Protein AF-A0A087UVE9-F1 (afdb_monomer_lite)

Structure (mmCIF, N/CA/C/O backbone):
data_AF-A0A087UVE9-F1
#
_entry.id   AF-A0A087UVE9-F1
#
loop_
_atom_site.group_PDB
_atom_site.id
_atom_site.type_symbol
_atom_site.label_atom_id
_atom_site.label_alt_id
_atom_site.label_comp_id
_atom_site.label_asym_id
_atom_site.label_entity_id
_atom_site.label_seq_id
_atom_site.pdbx_PDB_ins_code
_atom_site.Cartn_x
_atom_site.Cartn_y
_atom_site.Cartn_z
_atom_site.occupancy
_atom_site.B_iso_or_equiv
_atom_site.auth_seq_id
_atom_site.auth_comp_id
_atom_site.auth_asym_id
_atom_site.auth_atom_id
_atom_site.pdbx_PDB_model_num
ATOM 1 N N . MET A 1 1 ? -13.394 -6.114 27.753 1.00 53.91 1 MET A N 1
ATOM 2 C CA . MET A 1 1 ? -14.578 -5.899 28.621 1.00 53.91 1 MET A CA 1
ATOM 3 C C . MET A 1 1 ? -14.585 -4.531 29.337 1.00 53.91 1 MET A C 1
ATOM 5 O O . MET A 1 1 ? -15.099 -4.439 30.438 1.00 53.91 1 MET A O 1
ATOM 9 N N . ARG A 1 2 ? -14.074 -3.440 28.730 1.00 60.16 2 ARG A N 1
ATOM 10 C CA . ARG A 1 2 ? -14.243 -2.059 29.255 1.00 60.16 2 ARG A CA 1
ATOM 1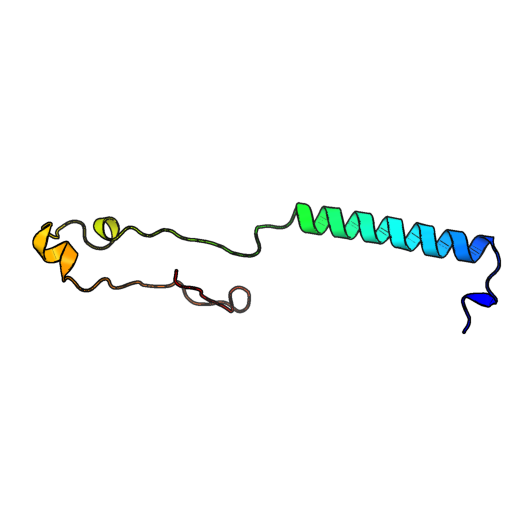1 C C . ARG A 1 2 ? -15.111 -1.157 28.371 1.00 60.16 2 ARG A C 1
ATOM 13 O O . ARG A 1 2 ? -15.622 -0.157 28.850 1.00 60.16 2 ARG A O 1
ATOM 20 N N . LEU A 1 3 ? -15.340 -1.552 27.115 1.00 59.03 3 LEU A N 1
ATOM 21 C CA . LEU A 1 3 ? -16.170 -0.802 26.167 1.00 59.03 3 LEU A CA 1
ATOM 22 C C . LEU A 1 3 ? -17.637 -0.674 26.629 1.00 59.03 3 LEU A C 1
ATOM 24 O O . LEU A 1 3 ? -18.278 0.324 26.342 1.00 59.03 3 LEU A O 1
ATOM 28 N N . TYR A 1 4 ? -18.139 -1.663 27.380 1.00 60.22 4 TYR A N 1
ATOM 29 C CA . TYR A 1 4 ? -19.507 -1.688 27.916 1.00 60.22 4 TYR A CA 1
ATOM 30 C C . TYR A 1 4 ? -19.715 -0.806 29.156 1.00 60.22 4 TYR A C 1
ATOM 32 O O . TYR A 1 4 ? -20.853 -0.536 29.522 1.00 60.22 4 TYR A O 1
ATOM 40 N N . THR A 1 5 ? -18.637 -0.363 29.806 1.00 68.56 5 THR A N 1
ATOM 41 C CA . THR A 1 5 ? -18.698 0.472 31.019 1.00 68.56 5 THR A CA 1
ATOM 42 C C . THR A 1 5 ? -18.492 1.957 30.705 1.00 68.56 5 THR A C 1
ATOM 44 O O . THR A 1 5 ? -18.662 2.798 31.580 1.00 68.56 5 THR A O 1
ATOM 47 N N . MET A 1 6 ? -18.134 2.297 29.462 1.00 73.25 6 MET A N 1
ATOM 48 C CA . MET A 1 6 ? -17.865 3.678 29.066 1.00 73.25 6 MET A CA 1
ATOM 49 C C . MET A 1 6 ? -19.158 4.477 28.914 1.00 73.25 6 MET A C 1
ATOM 51 O O . MET A 1 6 ? -20.181 3.979 28.436 1.00 73.25 6 MET A O 1
ATOM 55 N N . HIS A 1 7 ? -19.111 5.743 29.317 1.00 80.38 7 HIS A N 1
ATOM 56 C CA . HIS A 1 7 ? -20.269 6.623 29.234 1.00 80.38 7 HIS A CA 1
ATOM 57 C C . HIS A 1 7 ? -20.600 6.930 27.763 1.00 80.38 7 HIS A C 1
ATOM 59 O O . HIS A 1 7 ? -19.716 6.939 26.904 1.00 80.38 7 HIS A O 1
ATOM 65 N N . LYS A 1 8 ? -21.865 7.252 27.451 1.00 80.62 8 LYS A N 1
ATOM 66 C CA . LYS A 1 8 ? -22.328 7.482 26.063 1.00 80.62 8 LYS A CA 1
ATOM 67 C C . LYS A 1 8 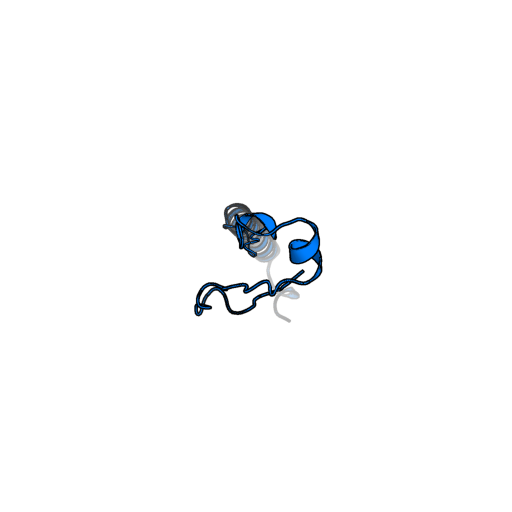? -21.454 8.491 25.293 1.00 80.62 8 LYS A C 1
ATOM 69 O O . LYS A 1 8 ? -21.288 8.360 24.085 1.00 80.62 8 LYS A O 1
ATOM 74 N N . ARG A 1 9 ? -20.866 9.474 25.991 1.00 84.06 9 ARG A N 1
ATOM 75 C CA . ARG A 1 9 ? -19.953 10.484 25.419 1.00 84.06 9 ARG A CA 1
ATOM 76 C C . ARG A 1 9 ? -18.592 9.909 25.012 1.00 84.06 9 ARG A C 1
ATOM 78 O O . ARG A 1 9 ? -18.090 10.257 23.950 1.00 84.06 9 ARG A O 1
ATOM 85 N N . GLU A 1 10 ? -18.014 9.033 25.826 1.00 85.06 10 GLU A N 1
ATOM 86 C CA . GLU A 1 10 ? -16.707 8.417 25.561 1.00 85.06 10 GLU A CA 1
ATOM 87 C C . GLU A 1 10 ? -16.789 7.464 24.368 1.00 85.06 10 GLU A C 1
ATOM 89 O O . GLU A 1 10 ? -15.922 7.476 23.498 1.00 85.06 10 GLU A O 1
ATOM 94 N N . PHE A 1 11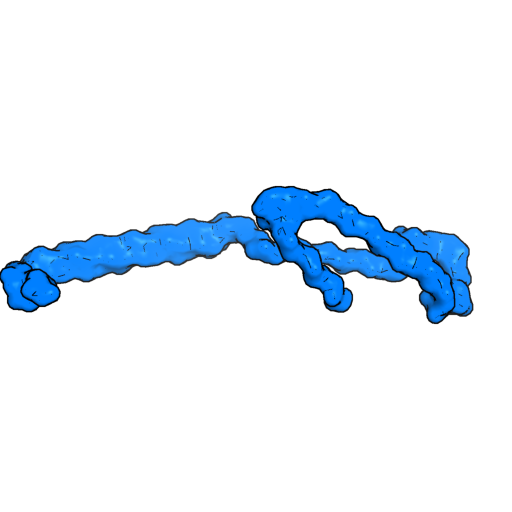 ? -17.887 6.712 24.270 1.00 85.00 11 PHE A N 1
ATOM 95 C CA . PHE A 1 11 ? -18.148 5.826 23.139 1.00 85.00 11 PHE A CA 1
ATOM 96 C C . PHE A 1 11 ? -18.179 6.582 21.800 1.00 85.00 11 PHE A C 1
ATOM 98 O O . PHE A 1 11 ? -17.521 6.178 20.842 1.00 85.00 11 PHE A O 1
ATOM 105 N N . VAL A 1 12 ? -18.895 7.711 21.746 1.00 89.56 12 VAL A N 1
ATOM 106 C CA . VAL A 1 12 ? -18.980 8.549 20.537 1.00 89.56 12 VAL A CA 1
ATOM 107 C C . VAL A 1 12 ? -17.621 9.154 20.182 1.00 89.56 12 VAL A C 1
ATOM 109 O O . VAL A 1 12 ? -17.272 9.221 19.005 1.00 89.56 12 VAL A O 1
ATOM 112 N N . LEU A 1 13 ? -16.838 9.567 21.180 1.00 90.06 13 LEU A N 1
ATOM 113 C CA . LEU A 1 13 ? -15.528 10.179 20.959 1.00 90.06 13 LEU A CA 1
ATOM 114 C C . LEU A 1 13 ? -14.538 9.177 20.354 1.00 90.06 13 LEU A C 1
ATOM 116 O O . LEU A 1 13 ? -13.870 9.506 19.377 1.00 90.06 13 LEU A O 1
ATOM 120 N N . VAL A 1 14 ? -14.499 7.944 20.864 1.00 89.38 14 VAL A N 1
ATOM 121 C CA . VAL A 1 14 ? -13.641 6.879 20.316 1.00 89.38 14 VAL A CA 1
ATOM 122 C C . VAL A 1 14 ? -14.049 6.520 18.887 1.00 89.38 14 VAL A C 1
ATOM 124 O O . VAL A 1 14 ? -13.186 6.394 18.020 1.00 89.38 14 VAL A O 1
ATOM 127 N N . PHE A 1 15 ? -15.352 6.416 18.613 1.00 89.88 15 PHE A N 1
ATOM 128 C CA . PHE A 1 15 ? -15.845 6.163 17.258 1.00 89.88 15 PHE A CA 1
ATOM 129 C C . PHE A 1 15 ? -15.495 7.296 16.287 1.00 89.88 15 PHE A C 1
ATOM 131 O O . PHE A 1 15 ? -15.029 7.040 15.179 1.00 89.88 15 PHE A O 1
ATOM 138 N N . SER A 1 16 ? -15.674 8.548 16.708 1.00 92.94 16 SER A N 1
ATOM 139 C CA . SER A 1 16 ? -15.313 9.724 15.912 1.00 92.94 16 SER A CA 1
ATOM 140 C C . SER A 1 16 ? -13.810 9.775 15.627 1.00 92.94 16 SER A C 1
ATOM 142 O O . SER A 1 16 ? -13.403 9.937 14.477 1.00 92.94 16 SER A O 1
ATOM 144 N N . ALA A 1 17 ? -12.977 9.548 16.647 1.00 94.38 17 ALA A N 1
ATOM 145 C CA . ALA A 1 17 ? -11.526 9.495 16.497 1.00 94.38 17 ALA A CA 1
ATOM 146 C C . ALA A 1 17 ? -11.093 8.380 15.535 1.00 94.38 17 ALA A C 1
ATOM 148 O O . ALA A 1 17 ? -10.248 8.610 14.672 1.00 94.38 17 ALA A O 1
ATOM 149 N N . PHE A 1 18 ? -11.715 7.201 15.623 1.00 94.56 18 PHE A N 1
ATOM 150 C CA . PHE A 1 18 ? -11.454 6.097 14.704 1.00 94.56 18 PHE A CA 1
ATOM 151 C C . PHE A 1 18 ? -11.755 6.479 13.251 1.00 94.56 18 PHE A C 1
ATOM 153 O O . PHE A 1 18 ? -10.902 6.294 12.385 1.00 94.56 18 PHE A O 1
ATOM 160 N N . PHE A 1 19 ? -12.927 7.060 12.979 1.00 95.31 19 PHE A N 1
ATOM 161 C CA . PHE A 1 19 ? -13.281 7.492 11.624 1.00 95.31 19 PHE A CA 1
ATOM 162 C C . PHE A 1 19 ? -12.388 8.626 11.112 1.00 95.31 19 PHE A C 1
ATOM 164 O O . PHE A 1 19 ? -12.009 8.611 9.941 1.00 95.31 19 PHE A O 1
ATOM 171 N N . ALA A 1 20 ? -12.006 9.570 11.975 1.00 96.00 20 ALA A N 1
ATOM 172 C CA . ALA A 1 20 ? -11.082 10.642 11.618 1.00 96.00 20 ALA A CA 1
ATOM 173 C C . ALA A 1 20 ? -9.705 10.087 11.220 1.00 96.00 20 ALA A C 1
ATOM 175 O O . ALA A 1 20 ? -9.186 10.431 10.158 1.00 96.00 20 ALA A O 1
ATOM 176 N N . SER A 1 21 ? -9.136 9.182 12.023 1.00 94.75 21 SER A N 1
ATOM 177 C CA . SER A 1 21 ? -7.863 8.528 11.702 1.00 94.75 21 SER A CA 1
ATOM 178 C C . SER A 1 21 ? -7.968 7.652 10.456 1.00 94.75 21 SER A C 1
ATOM 180 O O . SER A 1 21 ? -7.079 7.696 9.611 1.00 94.75 21 SER A O 1
ATOM 182 N N . PHE A 1 22 ? -9.056 6.895 10.304 1.00 95.12 22 PHE A N 1
ATOM 183 C CA . PHE A 1 22 ? -9.287 6.049 9.134 1.00 95.12 22 PHE A CA 1
ATOM 184 C C . PHE A 1 22 ? -9.361 6.864 7.840 1.00 95.12 22 PHE A C 1
ATOM 186 O O . PHE A 1 22 ? -8.709 6.514 6.857 1.00 95.12 22 PHE A O 1
ATOM 193 N N . GLY A 1 23 ? -10.085 7.988 7.853 1.00 94.25 23 GLY A N 1
ATOM 194 C CA . GLY A 1 23 ? -10.110 8.916 6.725 1.00 94.25 23 GLY A CA 1
ATOM 195 C C . GLY A 1 23 ? -8.708 9.415 6.376 1.00 94.25 23 GLY A C 1
ATOM 196 O O . GLY A 1 23 ? -8.315 9.394 5.213 1.00 94.25 23 GLY A O 1
ATOM 197 N N . LEU A 1 24 ? -7.916 9.781 7.384 1.00 93.50 24 LEU A N 1
ATOM 198 C CA . LEU A 1 24 ? -6.544 10.257 7.197 1.00 93.50 24 LEU A CA 1
ATOM 199 C C . LEU A 1 24 ? -5.632 9.183 6.574 1.00 93.50 24 LEU A C 1
ATOM 201 O O . LEU A 1 24 ? -4.891 9.478 5.637 1.00 93.50 24 LEU A O 1
ATOM 205 N N . PHE A 1 25 ? -5.741 7.927 7.019 1.00 93.19 25 PHE A N 1
ATOM 206 C CA . PHE A 1 25 ? -5.026 6.797 6.414 1.00 93.19 25 PHE A CA 1
ATOM 207 C C . PHE A 1 25 ? -5.430 6.550 4.957 1.00 93.19 25 PHE A C 1
ATOM 209 O O . PHE A 1 25 ? -4.559 6.282 4.130 1.00 93.19 25 PHE A O 1
ATOM 216 N N . LEU A 1 26 ? -6.718 6.676 4.623 1.00 93.12 26 LEU A N 1
ATOM 217 C CA . LEU A 1 26 ? -7.187 6.546 3.241 1.00 93.12 26 LEU A CA 1
ATOM 218 C C . LEU A 1 26 ? -6.590 7.624 2.333 1.00 93.12 26 LEU A C 1
ATOM 220 O O . LEU A 1 26 ? -6.122 7.304 1.241 1.00 93.12 26 LEU A O 1
ATOM 224 N N . PHE A 1 27 ? -6.558 8.881 2.783 1.00 92.69 27 PHE A N 1
ATOM 225 C CA . PHE A 1 27 ? -5.955 9.967 2.005 1.00 92.69 27 PHE A CA 1
ATOM 226 C C . PHE A 1 27 ? -4.458 9.754 1.779 1.00 92.69 27 PHE A C 1
ATOM 228 O O . PHE A 1 27 ? -3.979 9.951 0.665 1.00 92.69 27 PHE A O 1
ATOM 235 N N . ILE A 1 28 ? -3.728 9.304 2.803 1.00 91.19 28 ILE A N 1
ATOM 236 C CA . ILE A 1 28 ? -2.301 8.975 2.672 1.00 91.19 28 ILE A CA 1
ATOM 237 C C . ILE A 1 28 ? -2.099 7.815 1.690 1.00 91.19 28 ILE A C 1
ATOM 239 O O . ILE A 1 28 ? -1.220 7.889 0.835 1.00 91.19 28 ILE A O 1
ATOM 243 N N . GLY A 1 29 ? -2.920 6.765 1.778 1.00 88.12 29 GLY A N 1
ATOM 244 C CA . GLY A 1 29 ? -2.849 5.619 0.871 1.00 88.12 29 GLY A CA 1
ATOM 245 C C . GLY A 1 29 ? -3.129 5.991 -0.587 1.00 88.12 29 GLY A C 1
ATOM 246 O O . GLY A 1 29 ? -2.464 5.478 -1.481 1.00 88.12 29 GLY A O 1
ATOM 247 N N . LEU A 1 30 ? -4.062 6.918 -0.828 1.00 87.50 30 LEU A N 1
ATOM 248 C CA . LEU A 1 30 ? -4.390 7.398 -2.173 1.00 87.50 30 LEU A CA 1
ATOM 249 C C . LEU A 1 30 ? -3.323 8.343 -2.745 1.00 87.50 30 LEU A C 1
ATOM 251 O O . LEU A 1 30 ? -3.072 8.325 -3.946 1.00 87.50 30 LEU A O 1
ATOM 255 N N . ALA A 1 31 ? -2.703 9.167 -1.898 1.00 90.06 31 ALA A N 1
ATOM 256 C CA . ALA A 1 31 ? -1.620 10.065 -2.297 1.00 90.06 31 ALA A CA 1
ATOM 257 C C . ALA A 1 31 ? -0.265 9.348 -2.462 1.00 90.06 31 ALA A C 1
ATOM 259 O O . ALA A 1 31 ? 0.697 9.952 -2.939 1.00 90.06 31 ALA A O 1
ATOM 260 N N . GLY A 1 32 ? -0.166 8.084 -2.043 1.00 83.00 32 GLY A N 1
ATOM 261 C CA . GLY A 1 32 ? 1.052 7.292 -2.148 1.00 83.00 32 GLY A CA 1
ATOM 262 C C . GLY A 1 32 ? 1.411 6.941 -3.599 1.00 83.00 32 GLY A C 1
ATOM 263 O O . GLY A 1 32 ? 0.524 6.752 -4.433 1.00 83.00 32 GLY A O 1
ATOM 264 N N . PRO A 1 33 ? 2.712 6.819 -3.924 1.00 80.94 33 PRO A N 1
ATOM 265 C CA . PRO A 1 33 ? 3.144 6.296 -5.214 1.00 80.94 33 PRO A CA 1
ATOM 266 C C . PRO A 1 33 ? 2.673 4.840 -5.399 1.00 80.94 33 PRO A C 1
ATOM 268 O O . PRO A 1 33 ? 2.471 4.123 -4.415 1.00 80.94 33 PRO A O 1
ATOM 271 N N . PRO A 1 34 ? 2.505 4.378 -6.650 1.00 78.88 34 PRO A N 1
ATOM 272 C CA . PRO A 1 34 ? 2.021 3.031 -6.932 1.00 78.88 34 PRO A CA 1
ATOM 273 C C . PRO A 1 34 ? 2.927 1.960 -6.307 1.00 78.88 34 PRO A C 1
ATOM 275 O O . PRO A 1 34 ? 4.151 2.041 -6.382 1.00 78.88 34 PRO A O 1
ATOM 278 N N . ILE A 1 35 ? 2.305 0.931 -5.717 1.00 74.38 35 ILE A N 1
ATOM 279 C CA . ILE A 1 35 ? 2.995 -0.149 -4.985 1.00 74.38 35 ILE A CA 1
ATOM 280 C C . ILE A 1 35 ? 3.880 -0.994 -5.917 1.00 74.38 35 ILE A C 1
ATOM 282 O O . ILE A 1 35 ? 4.882 -1.563 -5.487 1.00 74.38 35 ILE A O 1
ATOM 286 N N . THR A 1 36 ? 3.538 -1.070 -7.204 1.00 79.19 36 THR A N 1
ATOM 287 C CA . THR A 1 36 ? 4.271 -1.863 -8.194 1.00 79.19 36 THR A CA 1
ATOM 288 C C . THR A 1 36 ? 4.716 -0.982 -9.350 1.00 79.19 36 THR A C 1
ATOM 290 O O . THR A 1 36 ? 3.921 -0.238 -9.921 1.00 79.19 36 THR A O 1
ATOM 293 N N . HIS A 1 37 ? 5.994 -1.087 -9.708 1.00 77.50 37 HIS A N 1
ATOM 294 C CA . HIS A 1 37 ? 6.559 -0.417 -10.869 1.00 77.50 37 HIS A CA 1
ATOM 295 C C . HIS A 1 37 ? 6.693 -1.417 -12.020 1.00 77.50 37 HIS A C 1
ATOM 297 O O . HIS A 1 37 ? 7.517 -2.331 -11.962 1.00 77.50 37 HIS A O 1
ATOM 303 N N . THR A 1 38 ? 5.888 -1.239 -13.065 1.00 78.12 38 THR A N 1
ATOM 304 C CA . THR A 1 38 ? 5.871 -2.126 -14.236 1.00 78.12 38 THR A CA 1
ATOM 305 C C . THR A 1 38 ? 6.668 -1.499 -15.372 1.00 78.12 38 THR A C 1
ATOM 307 O O . THR A 1 38 ? 6.396 -0.369 -15.768 1.00 78.12 38 THR A O 1
ATOM 310 N N . VAL A 1 39 ? 7.639 -2.233 -15.920 1.00 76.31 39 VAL A N 1
ATOM 311 C CA . VAL A 1 39 ? 8.415 -1.800 -17.091 1.00 76.31 39 VAL A CA 1
ATOM 312 C C . VAL A 1 39 ? 8.154 -2.766 -18.234 1.00 76.31 39 VAL A C 1
ATOM 314 O O . VAL A 1 39 ? 8.460 -3.950 -18.133 1.00 76.31 39 VAL A O 1
ATOM 317 N N . THR A 1 40 ? 7.600 -2.259 -19.331 1.00 77.75 40 THR A N 1
ATOM 318 C CA . THR A 1 40 ? 7.378 -3.035 -20.554 1.00 77.75 40 THR A CA 1
ATOM 319 C C . THR A 1 40 ? 8.569 -2.859 -21.486 1.00 77.75 40 THR A C 1
ATOM 321 O O . THR A 1 40 ? 8.829 -1.748 -21.956 1.00 77.75 40 THR A O 1
ATOM 324 N N . ILE A 1 41 ? 9.299 -3.940 -21.757 1.00 72.12 41 ILE A N 1
ATOM 325 C CA . ILE A 1 41 ? 10.452 -3.917 -22.661 1.00 72.12 41 ILE A CA 1
ATOM 326 C C . ILE A 1 41 ? 10.147 -4.797 -23.868 1.00 72.12 41 ILE A C 1
ATOM 328 O O . ILE A 1 41 ? 9.998 -6.009 -23.745 1.00 72.12 41 ILE A O 1
ATOM 332 N N . ASN A 1 42 ? 10.091 -4.181 -25.048 1.00 71.50 42 ASN A N 1
ATOM 333 C CA . ASN A 1 42 ? 9.900 -4.906 -26.298 1.00 71.50 42 ASN A CA 1
ATOM 334 C C . ASN A 1 42 ? 11.216 -5.549 -26.760 1.00 71.50 42 ASN A C 1
ATOM 336 O O . ASN A 1 42 ? 12.273 -4.915 -26.739 1.00 71.50 42 ASN A O 1
ATOM 340 N N . ALA A 1 43 ? 11.128 -6.781 -27.264 1.00 64.81 43 ALA A N 1
ATOM 341 C CA . ALA A 1 43 ? 12.232 -7.548 -27.851 1.00 64.81 43 ALA A CA 1
ATOM 342 C C . ALA A 1 43 ? 13.027 -6.775 -28.927 1.00 64.81 43 ALA A C 1
ATOM 344 O O . ALA A 1 43 ? 14.250 -6.900 -29.026 1.00 64.81 43 ALA A O 1
ATOM 345 N N . THR A 1 44 ? 12.343 -5.917 -29.686 1.00 65.62 44 THR A N 1
ATOM 346 C CA . THR A 1 44 ? 12.931 -5.048 -30.716 1.00 65.62 44 THR A CA 1
ATOM 347 C C . THR A 1 44 ? 13.864 -3.979 -30.143 1.00 65.62 44 THR A C 1
ATOM 349 O O . THR A 1 44 ? 14.883 -3.667 -30.754 1.00 65.62 44 THR A O 1
ATOM 352 N N . ASN A 1 45 ? 13.567 -3.459 -28.946 1.00 63.97 45 ASN A N 1
ATOM 353 C CA . ASN A 1 45 ? 14.400 -2.462 -28.268 1.00 63.97 45 ASN A CA 1
ATOM 354 C C . ASN A 1 45 ? 15.644 -3.083 -27.615 1.00 63.97 45 ASN A C 1
ATOM 356 O O . ASN A 1 45 ? 16.647 -2.398 -27.439 1.00 63.97 45 ASN A O 1
ATOM 360 N N . LEU A 1 46 ? 15.598 -4.374 -27.268 1.00 65.44 46 LEU A N 1
ATOM 361 C CA . LEU A 1 46 ? 16.736 -5.098 -26.689 1.00 65.44 46 LEU A CA 1
ATOM 362 C C . LEU A 1 46 ? 17.800 -5.444 -27.739 1.00 65.44 46 LEU A C 1
ATOM 364 O O . LEU A 1 46 ? 18.985 -5.505 -27.418 1.00 65.44 46 LEU A O 1
ATOM 368 N N . THR A 1 47 ? 17.391 -5.659 -28.993 1.00 63.53 47 THR A N 1
ATOM 369 C CA . THR A 1 47 ? 18.299 -6.022 -30.090 1.00 63.53 47 THR A CA 1
ATOM 370 C C . THR A 1 47 ? 17.910 -5.326 -31.405 1.00 63.53 47 THR A C 1
ATOM 372 O O . THR A 1 47 ? 17.277 -5.927 -32.270 1.00 63.53 47 THR A O 1
ATOM 375 N N . PRO A 1 48 ? 18.338 -4.069 -31.630 1.00 61.88 48 PRO A N 1
ATOM 376 C CA . PRO A 1 48 ? 17.917 -3.264 -32.786 1.00 61.88 48 PRO A CA 1
ATOM 377 C C . PRO A 1 48 ? 18.459 -3.744 -34.150 1.00 61.88 48 PRO A C 1
ATOM 379 O O . PRO A 1 48 ? 18.190 -3.118 -35.170 1.00 61.88 48 PRO A O 1
ATOM 382 N N . LYS A 1 49 ? 19.248 -4.828 -34.190 1.00 60.38 49 LYS A N 1
ATOM 383 C CA . LYS A 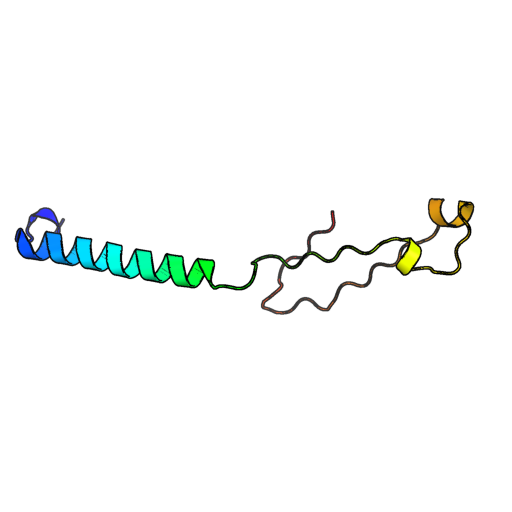1 49 ? 19.912 -5.354 -35.399 1.00 60.38 49 LYS A CA 1
ATOM 384 C C . LYS A 1 49 ? 19.472 -6.771 -35.798 1.00 60.38 49 LYS A C 1
ATOM 386 O O . LYS A 1 49 ? 20.094 -7.358 -36.679 1.00 60.38 49 LYS A O 1
ATOM 391 N N . LEU A 1 50 ? 18.457 -7.345 -35.149 1.00 61.84 50 LEU A N 1
ATOM 392 C CA . LEU A 1 50 ? 18.029 -8.721 -35.419 1.00 61.84 50 LEU A CA 1
ATOM 393 C C . LEU A 1 50 ? 17.007 -8.787 -36.569 1.00 61.84 50 LEU A C 1
ATOM 395 O O . LEU A 1 50 ? 15.991 -8.096 -36.544 1.00 61.84 50 LEU A O 1
ATOM 399 N N . ASN A 1 51 ? 17.250 -9.657 -37.555 1.00 65.69 51 ASN A N 1
ATOM 400 C CA . ASN A 1 51 ? 16.274 -9.976 -38.608 1.00 65.69 51 ASN A CA 1
ATOM 401 C C . ASN A 1 51 ? 15.039 -1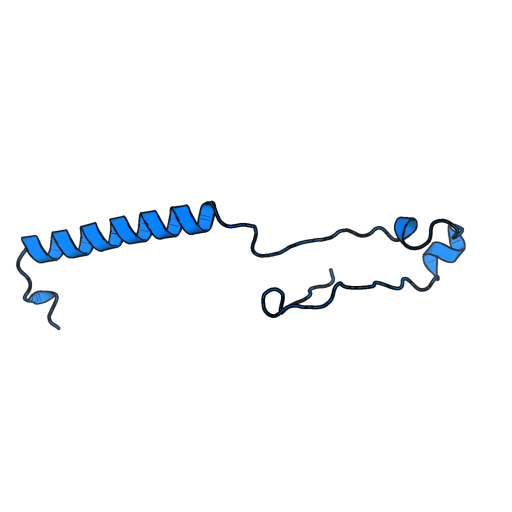0.697 -38.025 1.00 65.69 51 ASN A C 1
ATOM 403 O O . ASN A 1 51 ? 15.152 -11.390 -37.016 1.00 65.69 51 ASN A O 1
ATOM 407 N N . ASN A 1 52 ? 13.878 -10.623 -38.696 1.00 63.66 52 ASN A N 1
ATOM 408 C CA . ASN A 1 52 ? 12.623 -11.266 -38.251 1.00 63.66 52 ASN A CA 1
ATOM 409 C C . ASN A 1 52 ? 12.770 -12.767 -37.922 1.00 63.66 52 ASN A C 1
ATOM 411 O O . ASN A 1 52 ? 12.140 -13.260 -36.993 1.00 63.66 52 ASN A O 1
ATOM 415 N N . SER A 1 53 ? 13.634 -13.489 -38.641 1.00 63.72 53 SER A N 1
ATOM 416 C CA . SER A 1 53 ? 13.943 -14.902 -38.377 1.00 63.72 53 SER A CA 1
ATOM 417 C C . SER A 1 53 ? 14.799 -15.117 -37.125 1.00 63.72 53 SER A C 1
ATOM 419 O O . SER A 1 53 ? 14.627 -16.105 -36.423 1.00 63.72 53 SER A O 1
ATOM 421 N N . GLN A 1 54 ? 15.696 -14.184 -36.810 1.00 61.62 54 GLN A N 1
ATOM 422 C CA . GLN A 1 54 ? 16.525 -14.230 -35.605 1.00 61.62 54 GLN A CA 1
ATOM 423 C C . GLN A 1 54 ? 15.758 -13.732 -34.376 1.00 61.62 54 GLN A C 1
ATOM 425 O O . GLN A 1 54 ? 16.059 -14.158 -33.269 1.00 61.62 54 GLN A O 1
ATOM 430 N N . MET A 1 55 ? 14.735 -12.891 -34.550 1.00 63.88 55 MET A N 1
ATOM 431 C CA . MET A 1 55 ? 13.841 -12.456 -33.469 1.00 63.88 55 MET A CA 1
ATOM 432 C C . MET A 1 55 ? 13.019 -13.617 -32.891 1.00 63.88 55 MET A C 1
ATOM 434 O O . MET A 1 55 ? 12.655 -13.588 -31.724 1.00 63.88 55 MET A O 1
ATOM 438 N N . ALA A 1 56 ? 12.773 -14.669 -33.677 1.00 64.44 56 ALA A N 1
ATOM 439 C CA . ALA A 1 56 ? 12.064 -15.864 -33.224 1.00 64.44 56 ALA A CA 1
ATOM 440 C C . ALA A 1 56 ? 12.934 -16.836 -32.398 1.00 64.44 56 ALA A C 1
ATOM 442 O O . ALA A 1 56 ? 12.400 -17.732 -31.753 1.00 64.44 56 ALA A O 1
ATOM 443 N N . THR A 1 57 ? 14.266 -16.705 -32.433 1.00 67.06 57 THR A N 1
ATOM 444 C CA . THR A 1 57 ? 15.199 -17.705 -31.863 1.00 67.06 57 THR A CA 1
ATOM 445 C C . THR A 1 57 ? 16.326 -17.086 -31.025 1.00 67.06 57 THR A C 1
ATOM 447 O O . THR A 1 57 ? 17.039 -17.796 -30.320 1.00 67.06 57 THR A O 1
ATOM 450 N N . GLY A 1 58 ? 16.515 -15.768 -31.095 1.00 65.06 58 GLY A N 1
ATOM 451 C CA . GLY A 1 58 ? 17.614 -15.064 -30.448 1.00 65.06 58 GLY A CA 1
ATOM 452 C C . GLY A 1 58 ? 17.508 -15.039 -28.918 1.00 65.06 58 GLY A C 1
ATOM 453 O O . GLY A 1 58 ? 16.407 -15.067 -28.367 1.00 65.06 58 GLY A O 1
ATOM 454 N N . PRO A 1 59 ? 18.645 -14.954 -28.205 1.00 68.50 59 PRO A N 1
ATOM 455 C CA . PRO A 1 59 ? 18.643 -14.807 -26.757 1.00 68.50 59 PRO A CA 1
ATOM 456 C C . PRO A 1 59 ? 18.209 -13.390 -26.354 1.00 68.50 59 PRO A C 1
ATOM 458 O O . PRO A 1 59 ? 18.891 -12.407 -26.649 1.00 68.50 59 PRO A O 1
ATOM 461 N N . PHE A 1 60 ? 17.100 -13.285 -25.622 1.00 75.31 60 PHE A N 1
ATOM 462 C CA . PHE A 1 60 ? 16.660 -12.036 -25.001 1.00 75.31 60 PHE A CA 1
ATOM 463 C C . PHE A 1 60 ? 17.275 -11.901 -23.607 1.00 75.31 60 PHE A C 1
ATOM 465 O O . PHE A 1 60 ? 16.803 -12.496 -22.641 1.00 75.31 60 PHE A O 1
ATOM 472 N N . ILE A 1 61 ? 18.356 -11.126 -23.497 1.00 73.50 61 ILE A N 1
ATOM 473 C CA . ILE A 1 61 ? 19.002 -10.858 -22.207 1.00 73.50 61 ILE A CA 1
ATOM 474 C C . ILE A 1 61 ? 18.264 -9.708 -21.520 1.00 73.50 61 ILE A C 1
ATOM 476 O O . ILE A 1 61 ? 18.465 -8.538 -21.850 1.00 73.50 61 ILE A O 1
ATOM 480 N N . LEU A 1 62 ? 17.425 -10.041 -20.541 1.00 76.44 62 LEU A N 1
ATOM 481 C CA . LEU A 1 62 ? 16.819 -9.065 -19.639 1.00 76.44 62 LEU A CA 1
ATOM 482 C C . LEU A 1 62 ? 17.791 -8.728 -18.506 1.00 76.44 62 LEU A C 1
ATOM 484 O O . LEU A 1 62 ? 18.203 -9.596 -17.739 1.00 76.44 62 LEU A O 1
ATOM 488 N N . ARG A 1 63 ? 18.145 -7.446 -18.385 1.00 77.00 63 ARG A N 1
ATOM 489 C CA . ARG A 1 63 ? 18.839 -6.915 -17.208 1.00 77.00 63 ARG A CA 1
ATOM 490 C C . ARG A 1 63 ? 17.820 -6.238 -16.306 1.00 77.00 63 ARG A C 1
ATOM 492 O O . ARG A 1 63 ? 17.293 -5.188 -16.658 1.00 77.00 63 ARG A O 1
ATOM 499 N N . SER A 1 64 ? 17.549 -6.838 -15.153 1.00 77.19 64 SER A N 1
ATOM 500 C CA . SER A 1 64 ? 16.790 -6.181 -14.092 1.00 77.19 64 SER A CA 1
ATOM 501 C C . SER A 1 64 ? 17.685 -5.203 -13.330 1.00 77.19 64 SER A C 1
ATOM 503 O O . SER A 1 64 ? 18.881 -5.447 -13.155 1.00 77.19 64 SER A O 1
ATOM 505 N N . ASN A 1 65 ? 17.101 -4.115 -12.831 1.00 74.62 65 ASN A N 1
ATOM 506 C CA . ASN A 1 65 ? 17.795 -3.232 -11.897 1.00 74.62 65 ASN A CA 1
ATOM 507 C C . ASN A 1 65 ? 18.086 -3.974 -10.583 1.00 74.62 65 ASN A C 1
ATOM 509 O O . ASN A 1 65 ? 17.411 -4.949 -10.245 1.00 74.62 65 ASN A O 1
ATOM 513 N N . ALA A 1 66 ? 19.092 -3.511 -9.837 1.00 78.50 66 ALA A N 1
ATOM 514 C CA . ALA A 1 66 ? 19.403 -4.075 -8.529 1.00 78.50 66 ALA A CA 1
ATOM 515 C C . ALA A 1 66 ? 18.196 -3.925 -7.588 1.00 78.50 66 ALA A C 1
ATOM 517 O O . ALA A 1 66 ? 17.664 -2.824 -7.425 1.00 78.50 66 ALA A O 1
ATOM 518 N N . LEU A 1 67 ? 17.768 -5.033 -6.979 1.00 81.50 67 LEU A N 1
ATOM 519 C CA . LEU A 1 67 ? 16.707 -5.024 -5.977 1.00 81.50 67 LEU A CA 1
ATOM 520 C C . LEU A 1 67 ? 17.216 -4.288 -4.735 1.00 81.50 67 LEU A C 1
ATOM 522 O O . LEU A 1 67 ? 18.274 -4.612 -4.196 1.00 81.50 67 LEU A O 1
ATOM 526 N N . SER A 1 68 ? 16.478 -3.266 -4.308 1.00 82.56 68 SER A N 1
ATOM 527 C CA . SER A 1 68 ? 16.755 -2.544 -3.067 1.00 82.56 68 SER A CA 1
ATOM 528 C C . SER A 1 68 ? 15.922 -3.124 -1.923 1.00 82.56 68 SER A C 1
ATOM 530 O O . SER A 1 68 ? 15.001 -3.911 -2.140 1.00 82.56 68 SER A O 1
ATOM 532 N N . THR A 1 69 ? 16.178 -2.683 -0.692 1.00 82.50 69 THR A N 1
ATOM 533 C CA . THR A 1 69 ? 15.345 -3.032 0.471 1.00 82.50 69 THR A CA 1
ATOM 534 C C . THR A 1 69 ? 13.873 -2.632 0.312 1.00 82.50 69 THR A C 1
ATOM 536 O O . THR A 1 69 ? 13.023 -3.224 0.975 1.00 82.50 69 THR A O 1
ATOM 539 N N . PHE A 1 70 ? 13.568 -1.677 -0.574 1.00 79.62 70 PHE A N 1
ATOM 540 C CA . PHE A 1 70 ? 12.211 -1.224 -0.893 1.00 79.62 70 PHE A CA 1
ATOM 541 C C . PHE A 1 70 ? 11.559 -2.002 -2.044 1.00 79.62 70 PHE A C 1
ATOM 543 O O . PHE A 1 70 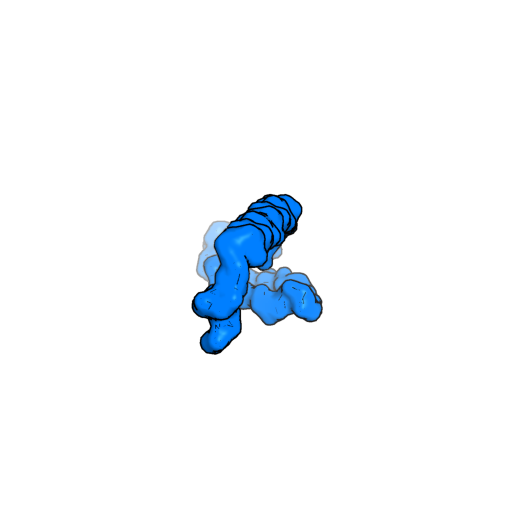? 10.337 -2.054 -2.134 1.00 79.62 70 PHE A O 1
ATOM 550 N N . SER A 1 71 ? 12.350 -2.623 -2.919 1.00 79.06 71 SER A N 1
ATOM 551 C CA . SER A 1 71 ? 11.868 -3.380 -4.079 1.00 79.06 71 SER A CA 1
ATOM 552 C C . SER A 1 71 ? 12.329 -4.825 -3.948 1.00 79.06 71 SER A C 1
ATOM 554 O O . SER A 1 71 ? 13.289 -5.240 -4.587 1.00 79.06 71 SER A O 1
ATOM 556 N N . GLN A 1 72 ? 11.667 -5.571 -3.061 1.00 81.81 72 GLN A N 1
ATOM 557 C CA . GLN A 1 72 ? 12.093 -6.914 -2.645 1.00 81.81 72 GLN A CA 1
ATOM 558 C C . GLN A 1 72 ? 11.645 -8.027 -3.597 1.00 81.81 72 GLN A C 1
ATOM 560 O O . GLN A 1 72 ? 12.210 -9.117 -3.577 1.00 81.81 72 GLN A O 1
ATOM 565 N N . GLN A 1 73 ? 10.622 -7.772 -4.414 1.00 82.00 73 GLN A N 1
ATOM 566 C CA . GLN A 1 73 ? 10.034 -8.762 -5.309 1.00 82.00 73 GLN A CA 1
ATOM 567 C C . GLN A 1 73 ? 10.067 -8.263 -6.752 1.00 82.00 73 GLN A C 1
ATOM 569 O O . GLN A 1 73 ? 9.708 -7.118 -7.030 1.00 82.00 73 GLN A O 1
ATOM 574 N N . LEU A 1 74 ? 10.480 -9.147 -7.660 1.00 84.62 74 LEU A N 1
ATOM 575 C CA . LEU A 1 74 ? 10.447 -8.941 -9.103 1.00 84.62 74 LEU A CA 1
ATOM 576 C C . LEU A 1 74 ? 9.520 -9.985 -9.718 1.00 84.62 74 LEU A C 1
ATOM 578 O O . LEU A 1 74 ? 9.730 -11.183 -9.533 1.00 84.62 74 LEU A O 1
ATOM 582 N N . TRP A 1 75 ? 8.526 -9.521 -10.466 1.00 82.00 75 TRP A N 1
ATOM 583 C CA . TRP A 1 75 ? 7.605 -10.372 -11.210 1.00 82.00 75 TRP A CA 1
ATOM 584 C C . TRP A 1 75 ? 7.890 -10.210 -12.701 1.00 82.00 75 TRP A C 1
ATOM 586 O O . TRP A 1 75 ? 8.005 -9.085 -13.186 1.00 82.00 75 TRP A O 1
ATOM 596 N N . VAL A 1 76 ? 8.028 -11.329 -13.411 1.00 81.00 76 VAL A N 1
ATOM 597 C CA . VAL A 1 76 ? 8.187 -11.363 -14.870 1.00 81.00 76 VAL A CA 1
ATOM 598 C C . VAL A 1 76 ? 6.909 -11.967 -15.439 1.00 81.00 76 VAL A C 1
ATOM 600 O O . VAL A 1 76 ? 6.516 -13.054 -15.016 1.00 81.00 76 VAL A O 1
ATOM 603 N N . ILE A 1 77 ? 6.250 -11.226 -16.330 1.00 77.69 77 ILE A N 1
ATOM 604 C CA . ILE A 1 77 ? 4.959 -11.563 -16.944 1.00 77.69 77 ILE A CA 1
ATOM 605 C C . ILE A 1 77 ? 5.139 -11.546 -18.457 1.00 77.69 77 ILE A C 1
ATOM 607 O O . ILE A 1 77 ? 5.847 -10.628 -18.934 1.00 77.69 77 ILE A O 1
#

Foldseek 3Di:
DCLVVDDPVVNVVVVVVVVVVVVVVVVCVVPDDDLDDDDDDDLCNQPVPDDPVCSVPPDRDDDDDDQDPSRPDDDDD

Radius of gyration: 26.0 Å; chains: 1; bounding box: 42×28×70 Å

pLDDT: mean 77.97, std 11.21, range [53.91, 96.0]

Organism: Stegodyphus mimosarum (NCBI:txid407821)

Secondary structure (DSSP, 8-state):
--TTTS-HHHHHHHHHHHHHHHHHHHHHHHHSPPS-------HHHH-TT--HHHHTTS-----PPPPPTT-------

Sequence (77 aa):
MRLYTMHKREFVLVFSAFFASFGLFLFIGLAGPPITHTVTINATNLTPKLNNSQMATGPFILRSNALSTFSQQLWVI

InterPro domains:
  IPR040416 Transmembrane protein 181 [PTHR31918] (1-76)